Protein AF-A0A926TLB7-F1 (afdb_monomer_lite)

Radius of gyration: 27.95 Å; chains: 1; bounding box: 70×42×85 Å

pLDDT: mean 83.35, std 13.72, range [41.03, 96.75]

Sequence (110 aa):
MALKPKRITPSPQPSTPLLSPLPPLPVASLANAVEVSGVVVVGSVAHVIVKAPNEASSRHRPVGQRLANGPVLVKRLELKTGLEPIIILEENGLEVAKAIGAARQTTNLT

Secondary structure (DSSP, 8-state):
-PPPP---PPPPPPPPP-PPPPPPPP--HHHHH-EEEEEEEETTEEEEEEE-TT-SS-EEEETT-EETTTTEEEEEEE--TTS--EEEEEETTEEEEEETT---------

Foldseek 3Di:
DDDDDDDDDDDDDDDDDDDDDDDDDDDDQQVLQKAWADWDQDPNFIWTFIDTPPHPHTDTGTQQDDDPVRQKHQPDWDDDPPDFIWTWIDGPRDTDIDTHRDHRDDPDDD

Structure (mmCIF, N/CA/C/O backbone):
data_AF-A0A926TLB7-F1
#
_entry.id   AF-A0A926TLB7-F1
#
loop_
_atom_site.group_PDB
_atom_site.id
_atom_site.type_symbol
_atom_site.label_atom_id
_atom_site.label_alt_id
_atom_site.label_comp_id
_atom_site.label_asym_id
_atom_site.label_entity_id
_atom_site.label_seq_id
_atom_site.pdbx_PDB_ins_code
_atom_site.Cartn_x
_atom_site.Cartn_y
_atom_site.Cartn_z
_atom_site.occupancy
_atom_site.B_iso_or_equiv
_atom_site.auth_seq_id
_atom_site.auth_comp_id
_atom_site.auth_asym_id
_atom_site.auth_atom_id
_atom_site.pdbx_PDB_model_num
ATOM 1 N N . MET A 1 1 ? 50.897 -23.672 70.449 1.00 47.50 1 MET A N 1
ATOM 2 C CA . MET A 1 1 ? 49.855 -24.178 69.526 1.00 47.50 1 MET A CA 1
ATOM 3 C C . MET A 1 1 ? 49.470 -23.046 68.579 1.00 47.50 1 MET A C 1
ATOM 5 O O . MET A 1 1 ? 48.974 -22.039 69.058 1.00 47.50 1 MET A O 1
ATOM 9 N N . ALA A 1 2 ? 49.771 -23.146 67.280 1.00 56.59 2 ALA A N 1
ATOM 10 C CA . ALA A 1 2 ? 49.465 -22.096 66.300 1.00 56.59 2 ALA A CA 1
ATOM 11 C C . ALA A 1 2 ? 48.108 -22.369 65.623 1.00 56.59 2 ALA A C 1
ATOM 13 O O . ALA A 1 2 ? 47.918 -23.428 65.022 1.00 56.59 2 ALA A O 1
ATOM 14 N N . LEU A 1 3 ? 47.166 -21.428 65.737 1.00 60.06 3 LEU A N 1
ATOM 15 C CA . LEU A 1 3 ? 45.859 -21.483 65.077 1.00 60.06 3 LEU A CA 1
ATOM 16 C C . LEU A 1 3 ? 46.027 -21.121 63.596 1.00 60.06 3 LEU A C 1
ATOM 18 O O . LEU A 1 3 ? 46.473 -20.029 63.255 1.00 60.06 3 LEU A O 1
ATOM 22 N N . LYS A 1 4 ? 45.694 -22.058 62.707 1.00 61.88 4 LYS A N 1
ATOM 23 C CA . LYS A 1 4 ? 45.749 -21.856 61.253 1.00 61.88 4 LYS A CA 1
ATOM 24 C C . LYS A 1 4 ? 44.556 -20.986 60.820 1.00 61.88 4 LYS A C 1
ATOM 26 O O . LYS A 1 4 ? 43.431 -21.311 61.204 1.00 61.88 4 LYS A O 1
ATOM 31 N N . PRO A 1 5 ? 44.748 -19.924 60.018 1.00 65.31 5 PRO A N 1
ATOM 32 C CA . PRO A 1 5 ? 43.649 -19.063 59.594 1.00 65.31 5 PRO A CA 1
ATOM 33 C C . PRO A 1 5 ? 42.725 -19.793 58.610 1.00 65.31 5 PRO A C 1
ATOM 35 O O . PRO A 1 5 ? 43.167 -20.399 57.630 1.00 65.31 5 PRO A O 1
ATOM 38 N N . LYS A 1 6 ? 41.419 -19.739 58.881 1.00 60.41 6 LYS A N 1
ATOM 39 C CA . LYS A 1 6 ? 40.366 -20.331 58.051 1.00 60.41 6 LYS A CA 1
ATOM 40 C C . LYS A 1 6 ? 40.117 -19.416 56.847 1.00 60.41 6 LYS A C 1
ATOM 42 O O . LYS A 1 6 ? 39.672 -18.285 57.014 1.00 60.41 6 LYS A O 1
ATOM 47 N N . ARG A 1 7 ? 40.435 -19.889 55.636 1.00 64.62 7 ARG A N 1
ATOM 48 C CA . ARG A 1 7 ? 40.135 -19.182 54.378 1.00 64.62 7 ARG A CA 1
ATOM 49 C C . ARG A 1 7 ? 38.617 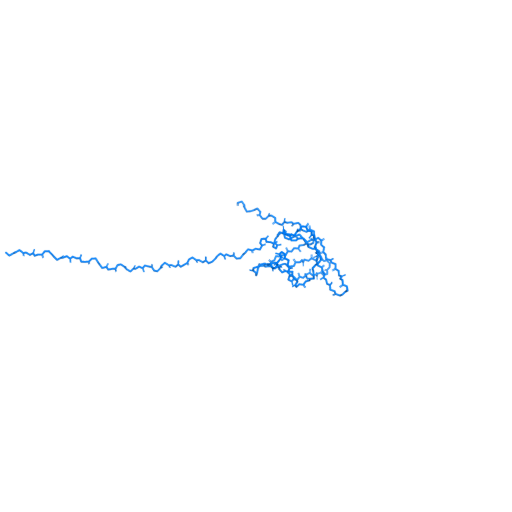-19.087 54.203 1.00 64.62 7 ARG A C 1
ATOM 51 O O . ARG A 1 7 ? 37.947 -20.112 54.132 1.00 64.62 7 ARG A O 1
ATOM 58 N N . ILE A 1 8 ? 38.096 -17.865 54.136 1.00 61.94 8 ILE A N 1
ATOM 59 C CA . ILE A 1 8 ? 36.725 -17.576 53.712 1.00 61.94 8 ILE A CA 1
ATOM 60 C C . ILE A 1 8 ? 36.669 -17.644 52.183 1.00 61.94 8 ILE A C 1
ATOM 62 O O . ILE A 1 8 ? 37.259 -16.824 51.489 1.00 61.94 8 ILE A O 1
ATOM 66 N N . THR A 1 9 ? 36.010 -18.664 51.645 1.00 67.81 9 THR A N 1
ATOM 67 C CA . THR A 1 9 ? 35.660 -18.718 50.222 1.00 67.81 9 THR A CA 1
ATOM 68 C C . THR A 1 9 ? 34.524 -17.728 49.956 1.00 67.81 9 THR A C 1
ATOM 70 O O . THR A 1 9 ? 33.504 -17.818 50.645 1.00 67.81 9 THR A O 1
ATOM 73 N N . PRO A 1 10 ? 34.659 -16.790 48.999 1.00 69.19 10 PRO A N 1
ATOM 74 C CA . PRO A 1 10 ? 33.555 -15.914 48.631 1.00 69.19 10 PRO A CA 1
ATOM 75 C C . PRO A 1 10 ? 32.403 -16.753 48.062 1.00 69.19 10 PRO A C 1
ATOM 77 O O . PRO A 1 10 ? 32.609 -17.608 47.201 1.00 69.19 10 PRO A O 1
ATOM 80 N N . SER A 1 11 ? 31.197 -16.534 48.589 1.00 69.19 11 SER A N 1
ATOM 81 C CA . SER A 1 11 ? 29.968 -17.165 48.099 1.00 69.19 11 SER A CA 1
ATOM 82 C C . SER A 1 11 ? 29.686 -16.705 46.663 1.00 69.19 11 SER A C 1
ATOM 84 O O . SER A 1 11 ? 29.852 -15.514 46.388 1.00 69.19 11 SER A O 1
ATOM 86 N N . PRO A 1 12 ? 29.242 -17.588 45.748 1.00 68.69 12 PRO A N 1
ATOM 87 C CA . PRO A 1 12 ? 28.861 -17.181 44.401 1.00 68.69 12 PRO A CA 1
ATOM 88 C C . PRO A 1 12 ? 27.693 -16.193 44.481 1.00 68.69 12 PRO A C 1
ATOM 90 O O . PRO A 1 12 ? 26.639 -16.493 45.042 1.00 68.69 12 PRO A O 1
ATOM 93 N N . GLN A 1 13 ? 27.914 -14.987 43.967 1.00 71.31 13 GLN A N 1
ATOM 94 C CA . GLN A 1 13 ? 26.903 -13.941 43.897 1.00 71.31 13 GLN A CA 1
ATOM 95 C C . GLN A 1 13 ? 25.868 -14.336 42.828 1.00 71.31 13 GLN A C 1
ATOM 97 O O . GLN A 1 13 ? 26.277 -14.742 41.737 1.00 71.31 13 GLN A O 1
ATOM 102 N N . PRO A 1 14 ? 24.553 -14.249 43.099 1.00 69.69 14 PRO A N 1
ATOM 103 C CA . PRO A 1 14 ? 23.542 -14.556 42.096 1.00 69.69 14 PRO A CA 1
ATOM 104 C C . PRO A 1 14 ? 23.677 -13.581 40.923 1.00 69.69 14 PRO A C 1
ATOM 106 O O . PRO A 1 14 ? 23.582 -12.365 41.092 1.00 69.69 14 PRO A O 1
ATOM 109 N N . SER A 1 15 ? 23.928 -14.118 39.733 1.00 72.75 15 SER A N 1
ATOM 110 C CA . SER A 1 15 ? 23.912 -13.365 38.486 1.00 72.75 15 SER A CA 1
ATOM 111 C C . SER A 1 15 ? 22.471 -12.965 38.181 1.00 72.75 15 SER A C 1
ATOM 113 O O . SER A 1 15 ? 21.605 -13.815 37.975 1.00 72.75 15 SER A O 1
ATOM 115 N N . THR A 1 16 ? 22.193 -11.663 38.165 1.00 76.06 16 THR A N 1
ATOM 116 C CA . THR A 1 16 ? 20.924 -11.147 37.654 1.00 76.06 16 THR A CA 1
ATOM 117 C C . THR A 1 16 ? 20.797 -11.538 36.179 1.00 76.06 16 THR A C 1
ATOM 119 O O . THR A 1 16 ? 21.725 -11.286 35.404 1.00 76.06 16 THR A O 1
ATOM 122 N N . PRO A 1 17 ? 19.689 -12.176 35.761 1.00 76.50 17 PRO A N 1
ATOM 123 C CA . PRO A 1 17 ? 19.492 -12.499 34.358 1.00 76.50 17 PRO A CA 1
ATOM 124 C C . PRO A 1 17 ? 19.424 -11.199 33.554 1.00 76.50 17 PRO A C 1
ATOM 126 O O . PRO A 1 17 ? 18.616 -10.314 33.840 1.00 76.50 17 PRO A O 1
ATOM 129 N N . LEU A 1 18 ? 20.297 -11.079 32.554 1.00 77.56 18 LEU A N 1
ATOM 130 C CA . LEU A 1 18 ? 20.243 -9.987 31.592 1.00 77.56 18 LEU A CA 1
ATOM 131 C C . LEU A 1 18 ? 18.993 -10.180 30.731 1.00 77.56 18 LEU A C 1
ATOM 133 O O . LEU A 1 18 ? 18.905 -11.135 29.959 1.00 77.56 18 LEU A O 1
ATOM 137 N N . LEU A 1 19 ? 18.015 -9.288 30.886 1.00 82.06 19 LEU A N 1
ATOM 138 C CA . LEU A 1 19 ? 16.854 -9.241 30.004 1.00 82.06 19 LEU A CA 1
ATOM 139 C C . LEU A 1 19 ? 17.311 -8.842 28.599 1.00 82.06 19 LEU A C 1
ATOM 141 O O . LEU A 1 19 ? 18.069 -7.886 28.428 1.00 82.06 19 LEU A O 1
ATOM 145 N N . SER A 1 20 ? 16.849 -9.577 27.590 1.00 83.75 20 SER A N 1
ATOM 146 C CA . SER A 1 20 ? 17.088 -9.221 26.193 1.00 83.75 20 SER A CA 1
ATOM 147 C C . SER A 1 20 ? 16.360 -7.913 25.847 1.00 83.75 20 SER A C 1
ATOM 149 O O . SER A 1 20 ? 15.237 -7.706 26.314 1.00 83.75 20 SER A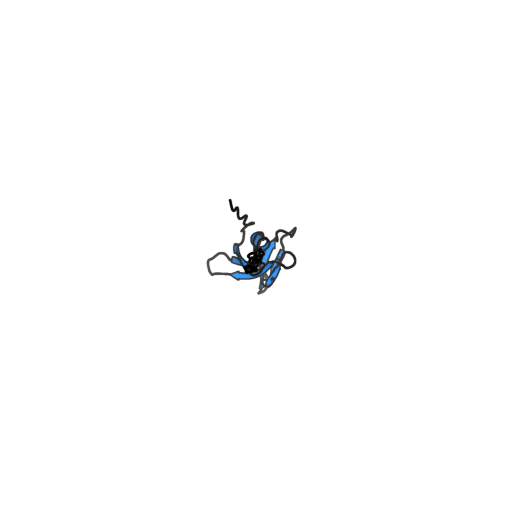 O 1
ATOM 151 N N . PRO A 1 21 ? 16.964 -7.024 25.037 1.00 85.00 21 PRO A N 1
ATOM 152 C CA . PRO A 1 21 ? 16.302 -5.798 24.605 1.00 85.00 21 PRO A CA 1
ATOM 153 C C . PRO A 1 21 ? 15.084 -6.111 23.725 1.00 85.00 21 PRO A C 1
ATOM 155 O O . PRO A 1 21 ? 15.073 -7.105 22.994 1.00 85.00 21 PRO A O 1
ATOM 158 N N . LEU A 1 22 ? 14.061 -5.252 23.788 1.00 86.69 22 LEU A N 1
ATOM 159 C CA . LEU A 1 22 ? 12.876 -5.382 22.939 1.00 86.69 22 LEU A CA 1
ATOM 160 C C . LEU A 1 22 ? 13.228 -5.168 21.454 1.00 86.69 22 LEU A C 1
ATOM 162 O O . LEU A 1 22 ? 14.126 -4.380 21.142 1.00 86.69 22 LEU A O 1
ATOM 166 N N . PRO A 1 23 ? 12.504 -5.826 20.530 1.00 86.25 23 PRO A N 1
ATOM 167 C CA . PRO A 1 23 ? 12.639 -5.567 19.103 1.00 86.25 23 PRO A CA 1
ATOM 168 C C . PRO A 1 23 ? 12.199 -4.135 18.738 1.00 86.25 23 PRO A C 1
ATOM 170 O O . PRO A 1 23 ? 11.352 -3.552 19.423 1.00 86.25 23 PRO A O 1
ATOM 173 N N . PRO A 1 24 ? 12.745 -3.563 17.649 1.00 87.06 24 PRO A N 1
ATOM 174 C CA . PRO A 1 24 ? 12.357 -2.241 17.164 1.00 87.06 24 PRO A CA 1
ATOM 175 C C . PRO A 1 24 ? 10.920 -2.223 16.622 1.00 87.06 24 PRO A C 1
ATOM 177 O O . PRO A 1 24 ? 10.409 -3.231 16.131 1.00 87.06 24 PRO A O 1
ATOM 180 N N . LEU A 1 25 ? 10.281 -1.050 16.679 1.00 89.06 25 LEU A N 1
ATOM 181 C CA . LEU A 1 25 ? 8.945 -0.832 16.119 1.00 89.06 25 LEU A CA 1
ATOM 182 C C . LEU A 1 25 ? 8.959 -0.883 14.579 1.00 89.06 25 LEU A C 1
ATOM 184 O O . LEU A 1 25 ? 9.950 -0.483 13.961 1.00 89.06 25 LEU A O 1
ATOM 188 N N . PRO A 1 26 ? 7.859 -1.333 13.946 1.00 88.62 26 PRO A N 1
ATOM 189 C CA . PRO A 1 26 ? 7.733 -1.315 12.495 1.00 88.62 26 PRO A CA 1
ATOM 190 C C . PRO A 1 26 ? 7.701 0.121 11.958 1.00 88.62 26 PRO A C 1
ATOM 192 O O . PRO A 1 26 ? 7.161 1.034 12.585 1.00 88.62 26 PRO A O 1
ATOM 195 N N . VAL A 1 27 ? 8.254 0.304 10.760 1.00 92.25 27 VAL A N 1
ATOM 196 C CA . VAL A 1 27 ? 8.268 1.576 10.025 1.00 92.25 27 VAL A CA 1
ATOM 197 C C . VAL A 1 27 ? 7.631 1.392 8.649 1.00 92.25 27 VAL A C 1
ATOM 199 O O . VAL A 1 27 ? 7.677 0.295 8.089 1.00 92.25 27 VAL A O 1
ATOM 202 N N . ALA A 1 28 ? 7.045 2.467 8.116 1.00 93.94 28 ALA A N 1
ATOM 203 C CA . ALA A 1 28 ? 6.359 2.493 6.820 1.00 93.94 28 ALA A CA 1
ATOM 204 C C . ALA A 1 28 ? 7.007 3.495 5.849 1.00 93.94 28 ALA A C 1
ATOM 206 O O . ALA A 1 28 ? 6.354 4.387 5.299 1.00 93.94 28 ALA A O 1
ATOM 207 N N . SER A 1 29 ? 8.329 3.431 5.711 1.00 93.56 29 SER A N 1
ATOM 208 C CA . SER A 1 29 ? 9.106 4.452 5.000 1.00 93.56 29 SER A CA 1
ATOM 209 C C . SER A 1 29 ? 8.819 4.469 3.498 1.00 93.56 29 SER A C 1
ATOM 211 O O . SER A 1 29 ? 8.793 5.545 2.897 1.00 93.56 29 SER A O 1
ATOM 213 N N . LEU A 1 30 ? 8.583 3.307 2.876 1.00 93.44 30 LEU A N 1
ATOM 214 C CA . LEU A 1 30 ? 8.248 3.243 1.452 1.00 93.44 30 LEU A CA 1
ATOM 215 C C . LEU A 1 30 ? 6.816 3.721 1.222 1.00 93.44 30 LEU A C 1
ATOM 217 O O . LEU A 1 30 ? 6.613 4.551 0.342 1.00 93.44 30 LEU A O 1
ATOM 221 N N . ALA A 1 31 ? 5.852 3.271 2.027 1.00 94.25 31 ALA A N 1
ATOM 222 C CA . ALA A 1 31 ? 4.451 3.681 1.947 1.00 94.25 31 ALA A CA 1
ATOM 223 C C . ALA A 1 31 ? 4.278 5.199 2.137 1.00 94.25 31 ALA A C 1
ATOM 225 O O . ALA A 1 31 ? 3.569 5.831 1.356 1.00 94.25 31 ALA A O 1
ATOM 226 N N . ASN A 1 32 ? 4.987 5.812 3.094 1.00 94.06 32 ASN A N 1
ATOM 227 C CA . ASN A 1 32 ? 5.006 7.273 3.277 1.00 94.06 32 ASN A CA 1
ATOM 228 C C . ASN A 1 32 ? 5.566 8.023 2.060 1.00 94.06 32 ASN A C 1
ATOM 230 O O . ASN A 1 32 ? 5.141 9.139 1.739 1.00 94.06 32 ASN A O 1
ATOM 234 N N . ALA A 1 33 ? 6.523 7.400 1.374 1.00 92.69 33 ALA A N 1
ATOM 235 C CA . ALA A 1 33 ? 7.173 7.964 0.208 1.00 92.69 33 ALA A CA 1
ATOM 236 C C . ALA A 1 33 ? 6.450 7.673 -1.119 1.00 92.69 33 ALA A C 1
ATOM 238 O O . ALA A 1 33 ? 6.870 8.206 -2.144 1.00 92.69 33 ALA A O 1
ATOM 239 N N . VAL A 1 34 ? 5.380 6.868 -1.125 1.00 93.19 34 VAL A N 1
ATOM 240 C CA . VAL A 1 34 ? 4.550 6.668 -2.320 1.00 93.19 34 VAL A CA 1
ATOM 241 C C . VAL A 1 34 ? 3.849 7.974 -2.676 1.00 93.19 34 VAL A C 1
ATOM 243 O O . VAL A 1 34 ? 3.246 8.635 -1.827 1.00 93.19 34 VAL A O 1
ATOM 246 N N . GLU A 1 35 ? 3.891 8.323 -3.955 1.00 92.94 35 GLU A N 1
ATOM 247 C CA . GLU A 1 35 ? 3.132 9.431 -4.523 1.00 92.94 35 GLU A CA 1
ATOM 248 C C . GLU A 1 35 ? 1.845 8.882 -5.135 1.00 92.94 35 GLU A C 1
ATOM 250 O O . GLU A 1 35 ? 1.876 7.940 -5.931 1.00 92.94 35 GLU A O 1
ATOM 255 N N . VAL A 1 36 ? 0.708 9.461 -4.749 1.00 92.81 36 VAL A N 1
ATOM 256 C CA . VAL A 1 36 ? -0.610 9.091 -5.276 1.00 92.81 36 VAL A CA 1
ATOM 257 C C . VAL A 1 36 ? -1.075 10.221 -6.177 1.00 92.81 36 VAL A C 1
ATOM 259 O O . VAL A 1 36 ? -1.416 11.295 -5.693 1.00 92.81 36 VAL A O 1
ATOM 262 N N . SER A 1 37 ? -1.080 9.997 -7.487 1.00 90.50 37 SER A N 1
ATOM 263 C CA . SER A 1 37 ? -1.457 11.030 -8.459 1.00 90.50 37 SER A CA 1
ATOM 264 C C . SER A 1 37 ? -2.950 11.035 -8.770 1.00 90.50 37 SER A C 1
ATOM 266 O O . SER A 1 37 ? -3.478 12.059 -9.183 1.00 90.50 37 SER A O 1
ATOM 268 N N . GLY A 1 38 ? -3.643 9.908 -8.593 1.00 88.69 38 GLY A N 1
ATOM 269 C CA . GLY A 1 38 ? -5.053 9.815 -8.953 1.00 88.69 38 GLY A CA 1
ATOM 270 C C . GLY A 1 38 ? -5.677 8.460 -8.667 1.00 88.69 38 GLY A C 1
ATOM 271 O O . GLY A 1 38 ? -4.991 7.493 -8.338 1.00 88.69 38 GLY A O 1
ATOM 272 N N . VAL A 1 39 ? -6.992 8.398 -8.844 1.00 88.44 39 VAL A N 1
ATOM 273 C CA . VAL A 1 39 ? -7.778 7.164 -8.870 1.00 88.44 39 VAL A CA 1
ATOM 274 C C . VAL A 1 39 ? -8.633 7.196 -10.126 1.00 88.44 39 VAL A C 1
ATOM 276 O O . VAL A 1 39 ? -9.253 8.209 -10.436 1.00 88.44 39 VAL A O 1
ATOM 279 N N . VAL A 1 40 ? -8.656 6.088 -10.852 1.00 87.38 40 VAL A N 1
ATOM 280 C CA . VAL A 1 40 ? -9.474 5.896 -12.049 1.00 87.38 40 VAL A CA 1
ATOM 281 C C . VAL A 1 40 ? -10.290 4.625 -11.893 1.00 87.38 40 VAL A C 1
ATOM 283 O O . VAL A 1 40 ? -9.826 3.648 -11.310 1.00 87.38 40 VAL A O 1
ATOM 286 N N . VAL A 1 41 ? -11.510 4.614 -12.414 1.00 84.06 41 VAL A N 1
ATOM 287 C CA . VAL A 1 41 ? -12.347 3.412 -12.429 1.00 84.06 41 VAL A CA 1
ATOM 288 C C . VAL A 1 41 ? -12.240 2.782 -13.812 1.00 84.06 41 VAL A C 1
ATOM 290 O O . VAL A 1 41 ? -12.500 3.438 -14.817 1.00 84.06 41 VAL A O 1
ATOM 293 N N . VAL A 1 42 ? -11.826 1.517 -13.861 1.00 84.06 42 VAL A N 1
ATOM 294 C CA . VAL A 1 42 ? -11.728 0.733 -15.097 1.00 84.06 42 VAL A CA 1
ATOM 295 C C . VAL A 1 42 ? -12.763 -0.383 -15.006 1.00 84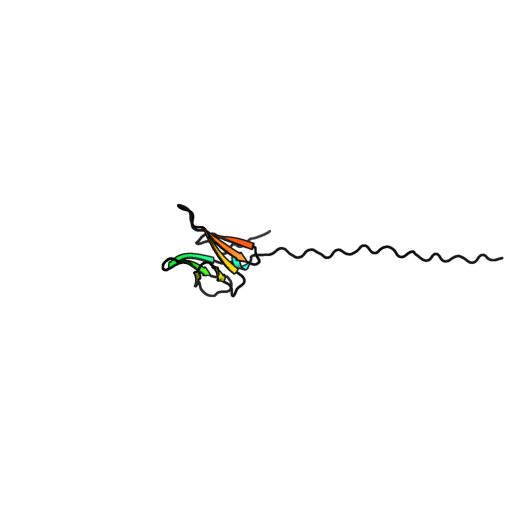.06 42 VAL A C 1
ATOM 297 O O . VAL A 1 42 ? -12.641 -1.286 -14.176 1.00 84.06 42 VAL A O 1
ATOM 300 N N . GLY A 1 43 ? -13.822 -0.286 -15.814 1.00 86.81 43 GLY A N 1
ATOM 301 C CA . GLY A 1 43 ? -15.008 -1.132 -15.666 1.00 86.81 43 GLY A CA 1
ATOM 302 C C . GLY A 1 43 ? -15.709 -0.853 -14.335 1.00 86.81 43 GLY A C 1
ATOM 303 O O . GLY A 1 43 ? -16.175 0.257 -14.103 1.00 86.81 43 GLY A O 1
ATOM 304 N N . SER A 1 44 ? -15.749 -1.849 -13.450 1.00 84.69 44 SER A N 1
ATOM 305 C CA . SER A 1 44 ? -16.300 -1.742 -12.091 1.00 84.69 44 SER A CA 1
ATOM 306 C C . SER A 1 44 ? -15.226 -1.736 -10.993 1.00 84.69 44 SER A C 1
ATOM 308 O O . SER A 1 44 ? -15.554 -1.872 -9.816 1.00 84.69 44 SER A O 1
ATOM 310 N N . VAL A 1 45 ? -13.942 -1.610 -11.356 1.00 84.94 45 VAL A N 1
ATOM 311 C CA . VAL A 1 45 ? -12.814 -1.723 -10.418 1.00 84.94 45 VAL A CA 1
ATOM 312 C C . VAL A 1 45 ? -12.050 -0.405 -10.320 1.00 84.94 45 VAL A C 1
ATOM 314 O O . VAL A 1 45 ? -11.549 0.127 -11.316 1.00 84.94 45 VAL A O 1
ATOM 317 N N . ALA A 1 46 ? -11.912 0.105 -9.097 1.00 85.19 46 ALA A N 1
ATOM 318 C CA . ALA A 1 46 ? -11.084 1.269 -8.809 1.00 85.19 46 ALA A CA 1
ATOM 319 C C . ALA A 1 46 ? -9.588 0.915 -8.868 1.00 85.19 46 ALA A C 1
ATOM 321 O O . ALA A 1 46 ? -9.119 -0.043 -8.249 1.00 85.19 46 ALA A O 1
ATOM 322 N N . HIS A 1 47 ? -8.841 1.728 -9.603 1.00 90.88 47 HIS A N 1
ATOM 323 C CA . HIS A 1 47 ? -7.401 1.649 -9.775 1.00 90.88 47 HIS A CA 1
ATOM 324 C C . HIS A 1 47 ? -6.758 2.939 -9.294 1.00 90.88 47 HIS A C 1
ATOM 326 O O . HIS A 1 47 ? -7.251 4.031 -9.555 1.00 90.88 47 HIS A O 1
ATOM 332 N N . VAL A 1 48 ? -5.617 2.816 -8.637 1.00 91.69 48 VAL A N 1
ATOM 333 C CA . VAL A 1 48 ? -4.828 3.944 -8.157 1.00 91.69 48 VAL A CA 1
ATOM 334 C C . VAL A 1 48 ? -3.675 4.188 -9.122 1.00 91.69 48 VAL A C 1
ATOM 336 O O . VAL A 1 48 ? -3.022 3.243 -9.567 1.00 91.69 48 VAL A O 1
ATOM 339 N N . ILE A 1 49 ? -3.423 5.452 -9.440 1.00 91.62 49 ILE A N 1
ATOM 340 C CA . ILE A 1 49 ? -2.239 5.899 -10.169 1.00 91.62 49 ILE A CA 1
ATOM 341 C C . ILE A 1 49 ? -1.199 6.281 -9.124 1.00 91.62 49 ILE A C 1
ATOM 343 O O . ILE A 1 49 ? -1.356 7.280 -8.418 1.00 91.62 49 ILE A O 1
ATOM 347 N N . VAL A 1 50 ? -0.155 5.467 -9.014 1.00 92.44 50 VAL A N 1
ATOM 348 C CA . VAL A 1 50 ? 0.869 5.610 -7.977 1.00 92.44 50 VAL A CA 1
ATOM 349 C C . VAL A 1 50 ? 2.267 5.569 -8.560 1.00 92.44 50 VAL A C 1
ATOM 351 O O . VAL A 1 50 ? 2.513 4.880 -9.550 1.00 92.44 50 VAL A O 1
ATOM 354 N N . LYS A 1 51 ? 3.193 6.262 -7.906 1.00 93.25 51 LYS A N 1
ATOM 355 C CA . LYS A 1 51 ? 4.630 6.122 -8.126 1.00 93.25 51 LYS A CA 1
ATOM 356 C C . LYS A 1 51 ? 5.283 5.722 -6.810 1.00 93.25 51 LYS A C 1
ATOM 358 O O . LYS A 1 51 ? 5.256 6.477 -5.838 1.00 93.25 51 LYS A O 1
ATOM 363 N N . ALA A 1 52 ? 5.844 4.517 -6.769 1.00 90.88 52 ALA A N 1
ATOM 364 C CA . ALA A 1 52 ? 6.645 4.089 -5.632 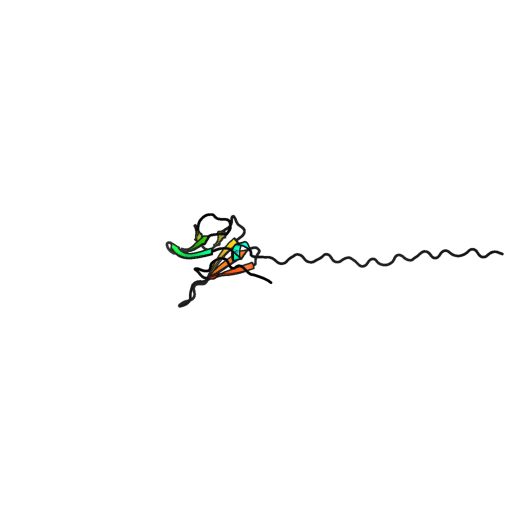1.00 90.88 52 ALA A CA 1
ATOM 365 C C . ALA A 1 52 ? 8.016 4.793 -5.650 1.00 90.88 52 ALA A C 1
ATOM 367 O O . ALA A 1 52 ? 8.536 5.092 -6.726 1.00 90.88 52 ALA A O 1
ATOM 368 N N . PRO A 1 53 ? 8.649 5.025 -4.486 1.00 87.69 53 PRO A N 1
ATOM 369 C CA . PRO A 1 53 ? 9.935 5.728 -4.412 1.00 87.69 53 PRO A CA 1
ATOM 370 C C . PRO A 1 53 ? 11.083 5.007 -5.138 1.00 87.69 53 PRO A C 1
ATOM 372 O O . PRO A 1 53 ? 12.088 5.631 -5.463 1.00 87.69 53 PRO A O 1
ATOM 375 N N . ASN A 1 54 ? 10.945 3.704 -5.385 1.00 88.19 54 ASN A N 1
ATOM 376 C CA . ASN A 1 54 ? 11.899 2.869 -6.112 1.00 88.19 54 ASN A CA 1
ATOM 377 C C . ASN A 1 54 ? 11.475 2.567 -7.563 1.00 88.19 54 ASN A C 1
ATOM 379 O O . ASN A 1 54 ? 12.133 1.774 -8.232 1.00 88.19 54 ASN A O 1
ATOM 383 N N . GLU A 1 55 ? 10.391 3.169 -8.058 1.00 85.75 55 GLU A N 1
ATOM 384 C CA . GLU A 1 55 ? 9.929 3.014 -9.438 1.00 85.75 55 GLU A CA 1
ATOM 385 C C . GLU A 1 55 ? 10.213 4.288 -10.251 1.00 85.75 55 GLU A C 1
ATOM 387 O O . GLU A 1 55 ? 9.967 5.412 -9.812 1.00 85.75 55 GLU A O 1
ATOM 392 N N . ALA A 1 56 ? 10.715 4.115 -11.477 1.00 83.69 56 ALA A N 1
ATOM 393 C CA . ALA A 1 56 ? 11.057 5.237 -12.3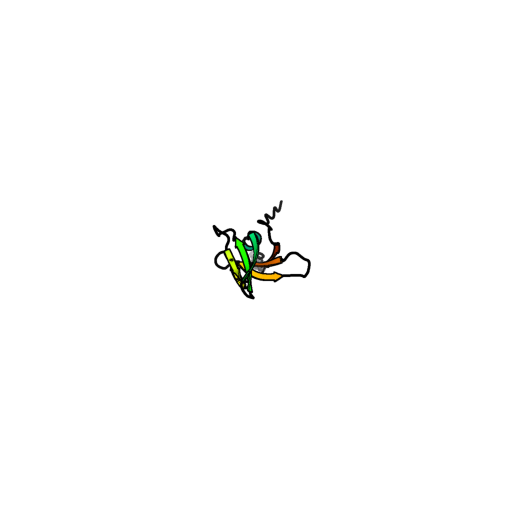56 1.00 83.69 56 ALA A CA 1
ATOM 394 C C . ALA A 1 56 ? 9.826 5.971 -12.922 1.00 83.69 56 ALA A C 1
ATOM 396 O O . ALA A 1 56 ? 9.929 7.116 -13.361 1.00 83.69 56 ALA A O 1
ATOM 397 N N . SER A 1 57 ? 8.656 5.329 -12.938 1.00 86.62 57 SER A N 1
ATOM 398 C CA . SER A 1 57 ? 7.448 5.860 -13.579 1.00 86.62 57 SER A CA 1
ATOM 399 C C . SER A 1 57 ? 6.191 5.464 -12.815 1.00 86.62 57 SER A C 1
ATOM 401 O O . SER A 1 57 ? 6.155 4.405 -12.189 1.00 86.62 57 SER A O 1
ATOM 403 N N . SER A 1 58 ? 5.155 6.299 -12.909 1.00 89.44 58 SER A N 1
ATOM 404 C CA . SER A 1 58 ? 3.841 6.033 -12.322 1.00 89.44 58 SER A CA 1
ATOM 405 C C . SER A 1 58 ? 3.139 4.861 -13.011 1.00 89.44 58 SER A C 1
ATOM 407 O O . SER A 1 58 ? 3.292 4.646 -14.215 1.00 89.44 58 SER A O 1
ATOM 409 N N . ARG A 1 59 ? 2.349 4.099 -12.252 1.00 89.62 59 ARG A N 1
ATOM 410 C CA . ARG A 1 59 ? 1.643 2.901 -12.722 1.00 89.62 59 ARG A CA 1
ATOM 411 C C . ARG A 1 59 ? 0.226 2.826 -12.164 1.00 89.62 59 ARG A C 1
ATOM 413 O O . ARG A 1 59 ? -0.048 3.300 -11.064 1.00 89.62 59 ARG A O 1
ATOM 420 N N . HIS A 1 60 ? -0.653 2.167 -12.916 1.00 90.31 60 HIS A N 1
ATOM 421 C CA . HIS A 1 60 ? -2.014 1.848 -12.490 1.00 90.31 60 HIS A CA 1
ATOM 422 C C . HIS A 1 60 ? -2.009 0.546 -11.697 1.00 90.31 60 HIS A C 1
ATOM 424 O O . HIS A 1 60 ? -1.514 -0.481 -12.173 1.00 90.31 60 HIS A O 1
ATOM 430 N N . ARG A 1 61 ? -2.553 0.577 -10.484 1.00 91.75 61 ARG A N 1
ATOM 431 C CA . ARG A 1 61 ? -2.625 -0.589 -9.604 1.00 91.75 61 ARG A CA 1
ATOM 432 C C . ARG A 1 61 ? -4.026 -0.716 -9.018 1.00 91.75 61 ARG A C 1
ATOM 434 O O . ARG A 1 61 ? -4.514 0.254 -8.443 1.00 91.75 61 ARG A O 1
ATOM 441 N N . PRO A 1 62 ? -4.690 -1.872 -9.162 1.00 91.50 62 PRO A N 1
ATOM 442 C CA . PRO A 1 62 ? -5.940 -2.106 -8.460 1.00 91.50 62 PRO A CA 1
ATOM 443 C C . PRO A 1 62 ? -5.692 -2.190 -6.951 1.00 91.50 62 PRO A C 1
ATOM 445 O O . PRO A 1 62 ? -4.586 -2.502 -6.495 1.00 91.50 62 PRO A O 1
ATOM 448 N N . VAL A 1 63 ? -6.738 -1.921 -6.175 1.00 91.38 63 VAL A N 1
ATOM 449 C CA . VAL A 1 63 ? -6.728 -2.171 -4.729 1.00 91.38 63 VAL A CA 1
ATOM 450 C C . VAL A 1 63 ? -6.464 -3.663 -4.478 1.00 91.38 63 VAL A C 1
ATOM 452 O O . VAL A 1 63 ? -6.942 -4.520 -5.215 1.00 91.38 63 VAL A O 1
ATOM 455 N N . GLY A 1 64 ? -5.659 -3.967 -3.463 1.00 92.38 64 GLY A N 1
ATOM 456 C CA . GLY A 1 64 ? -5.176 -5.307 -3.130 1.00 92.38 64 GLY A CA 1
ATOM 457 C C . GLY A 1 64 ? -3.814 -5.659 -3.737 1.00 92.38 64 GLY A C 1
ATOM 458 O O . GLY A 1 64 ? -3.213 -6.655 -3.338 1.00 92.38 64 GLY A O 1
ATOM 459 N N . GLN A 1 65 ? -3.279 -4.851 -4.660 1.00 93.81 65 GLN A N 1
ATOM 460 C CA . GLN A 1 65 ? -1.962 -5.101 -5.255 1.00 93.81 65 GLN A CA 1
ATOM 461 C C . GLN A 1 65 ? -0.805 -4.521 -4.445 1.00 93.81 65 GLN A C 1
ATOM 463 O O . GLN A 1 65 ? -0.946 -3.543 -3.710 1.00 93.81 65 GLN A O 1
ATOM 468 N N . ARG A 1 66 ? 0.379 -5.110 -4.645 1.00 94.19 66 ARG A N 1
ATOM 469 C CA . ARG A 1 66 ? 1.630 -4.664 -4.028 1.00 94.19 66 ARG A CA 1
ATOM 470 C C . ARG A 1 66 ? 2.432 -3.723 -4.934 1.00 94.19 66 ARG A C 1
ATOM 472 O O . ARG A 1 66 ? 2.448 -3.879 -6.157 1.00 94.19 66 ARG A O 1
ATOM 479 N N . LEU A 1 67 ? 3.108 -2.763 -4.310 1.00 92.50 67 LEU A N 1
ATOM 480 C CA . LEU A 1 67 ? 4.022 -1.783 -4.900 1.00 92.50 67 LEU A CA 1
ATOM 481 C C . LEU A 1 67 ? 5.456 -2.062 -4.440 1.00 92.50 67 LEU A C 1
ATOM 483 O O . LEU A 1 67 ? 5.688 -2.906 -3.572 1.00 92.50 67 LEU A O 1
ATOM 487 N N . ALA A 1 68 ? 6.416 -1.329 -5.004 1.00 89.56 68 ALA A N 1
ATOM 488 C CA . ALA A 1 68 ? 7.814 -1.343 -4.576 1.00 89.56 68 ALA A CA 1
ATOM 489 C C . ALA A 1 68 ? 8.477 -2.737 -4.579 1.00 89.56 68 ALA A C 1
ATOM 491 O O . ALA A 1 68 ? 9.392 -2.978 -3.796 1.00 89.56 68 ALA A O 1
ATOM 492 N N . ASN A 1 69 ? 8.033 -3.638 -5.465 1.00 88.69 69 ASN A N 1
ATOM 493 C CA . ASN A 1 69 ? 8.419 -5.057 -5.532 1.00 88.69 69 ASN A CA 1
ATOM 494 C C . ASN A 1 69 ? 7.921 -5.936 -4.368 1.00 88.69 69 ASN A C 1
ATOM 496 O O . ASN A 1 69 ? 8.504 -6.981 -4.100 1.00 88.69 69 ASN A O 1
ATOM 500 N N . GLY A 1 70 ? 6.834 -5.552 -3.692 1.00 90.56 70 GLY A N 1
ATOM 501 C CA . GLY A 1 70 ? 6.190 -6.387 -2.672 1.00 90.56 70 GLY A CA 1
ATOM 502 C C . GLY A 1 70 ? 5.919 -5.758 -1.298 1.00 90.56 70 GLY A C 1
ATOM 503 O O . GLY A 1 70 ? 4.882 -6.090 -0.726 1.00 90.56 70 GLY A O 1
ATOM 504 N N . PRO A 1 71 ? 6.764 -4.883 -0.725 1.00 93.69 71 PRO A N 1
ATOM 505 C CA . PRO A 1 71 ? 6.651 -4.517 0.689 1.00 93.69 71 PRO A CA 1
ATOM 506 C C . PRO A 1 71 ? 5.448 -3.621 1.001 1.00 93.69 71 PRO A C 1
ATOM 508 O O . PRO A 1 71 ? 4.940 -3.665 2.117 1.00 93.69 71 PRO A O 1
ATOM 511 N N . VAL A 1 72 ? 4.964 -2.855 0.021 1.00 95.69 72 VAL A N 1
ATOM 512 C CA . VAL A 1 72 ? 3.827 -1.945 0.200 1.00 95.69 72 VAL A CA 1
ATOM 513 C C . VAL A 1 72 ? 2.579 -2.551 -0.427 1.00 95.69 72 VAL A C 1
ATOM 515 O O . VAL A 1 72 ? 2.602 -2.914 -1.599 1.00 95.69 72 VAL A O 1
ATOM 518 N N . LEU A 1 73 ? 1.483 -2.632 0.317 1.00 96.25 73 LEU A N 1
ATOM 519 C CA . LEU A 1 73 ? 0.174 -3.083 -0.151 1.00 96.25 73 LEU A CA 1
ATOM 520 C C . LEU A 1 73 ? -0.760 -1.884 -0.348 1.00 96.25 73 LEU A C 1
ATOM 522 O O . LEU A 1 73 ? -0.897 -1.051 0.543 1.00 96.25 73 LEU A O 1
ATOM 526 N N . VAL A 1 74 ? -1.459 -1.822 -1.482 1.00 95.38 74 VAL A N 1
ATOM 527 C CA . VAL A 1 74 ? -2.610 -0.925 -1.664 1.00 95.38 74 VAL A CA 1
ATOM 528 C C . VAL A 1 74 ? -3.801 -1.564 -0.961 1.00 95.38 74 VAL A C 1
ATOM 530 O O . VAL A 1 74 ? -4.511 -2.371 -1.551 1.00 95.38 74 VAL A O 1
ATOM 533 N N . LYS A 1 75 ? -3.993 -1.270 0.324 1.00 95.38 75 LYS A N 1
ATOM 534 C CA . LYS A 1 75 ? -4.919 -2.026 1.170 1.00 95.38 75 LYS A CA 1
ATOM 535 C C . LYS A 1 75 ? -6.376 -1.716 0.859 1.00 95.38 75 LYS A C 1
ATOM 537 O O . LYS A 1 75 ? -7.165 -2.633 0.652 1.00 95.38 75 LYS A O 1
ATOM 542 N N . ARG A 1 76 ? -6.738 -0.431 0.836 1.00 93.81 76 ARG A N 1
ATOM 543 C CA . ARG A 1 76 ? -8.116 0.010 0.576 1.00 93.81 76 ARG A CA 1
ATOM 544 C C . ARG A 1 76 ? -8.180 1.435 0.032 1.00 93.81 76 ARG A C 1
ATOM 546 O O . ARG A 1 76 ? -7.241 2.213 0.181 1.00 93.81 76 ARG A O 1
ATOM 553 N N . LEU A 1 77 ? -9.310 1.752 -0.590 1.00 91.44 77 LEU A N 1
ATOM 554 C CA . LEU A 1 77 ? -9.699 3.099 -0.994 1.00 91.44 77 LEU A CA 1
ATOM 555 C C . LEU A 1 77 ? -10.915 3.499 -0.159 1.00 91.44 77 LEU A C 1
ATOM 557 O O . LEU A 1 77 ? -11.946 2.830 -0.201 1.00 91.44 77 LEU A O 1
ATOM 561 N N . GLU A 1 78 ? -10.790 4.587 0.587 1.00 91.62 78 GLU A N 1
ATOM 562 C CA . GLU A 1 78 ? -11.890 5.199 1.316 1.00 91.62 78 GLU A CA 1
ATOM 563 C C . GLU A 1 78 ? -12.487 6.310 0.457 1.00 91.62 78 GLU A C 1
ATOM 565 O O . GLU A 1 78 ? -11.893 7.373 0.275 1.00 91.62 78 GLU A O 1
ATOM 570 N N . LEU A 1 79 ? -13.672 6.040 -0.088 1.00 86.12 79 LEU A N 1
ATOM 571 C CA . LEU A 1 79 ? -14.462 7.007 -0.835 1.00 86.12 79 LEU A CA 1
ATOM 572 C C . LEU A 1 79 ? -15.667 7.408 0.016 1.00 86.12 79 LEU A C 1
ATOM 574 O O . LEU A 1 79 ? -16.580 6.611 0.226 1.00 86.12 79 LEU A O 1
ATOM 578 N N . LYS A 1 80 ? -15.653 8.637 0.532 1.00 86.94 80 LYS A N 1
ATOM 579 C CA . LYS A 1 80 ? -16.768 9.207 1.296 1.00 86.94 80 LYS A CA 1
ATOM 580 C C . LYS A 1 80 ? -17.489 10.238 0.436 1.00 86.94 80 LYS A C 1
ATOM 582 O O . LYS A 1 80 ? -16.850 11.060 -0.215 1.00 86.94 80 LYS A O 1
ATOM 587 N N . THR A 1 81 ? -18.818 10.196 0.433 1.00 84.94 81 THR A N 1
ATOM 588 C CA . THR A 1 81 ? -19.649 11.115 -0.355 1.00 84.94 81 THR A CA 1
ATOM 589 C C . THR A 1 81 ? -19.349 12.566 0.017 1.00 84.94 81 THR A C 1
ATOM 591 O O . THR A 1 81 ? -19.463 12.938 1.182 1.00 84.94 81 THR A O 1
ATOM 594 N N . GLY A 1 82 ? -18.974 13.378 -0.974 1.00 82.31 82 GLY A N 1
ATOM 595 C CA . GLY A 1 82 ? -18.668 14.799 -0.784 1.00 82.31 82 GLY A CA 1
ATOM 596 C C . GLY A 1 82 ? -17.276 15.104 -0.217 1.00 82.31 82 GLY A C 1
ATOM 597 O O . GLY A 1 82 ? -17.007 16.261 0.085 1.00 82.31 82 GLY A O 1
ATOM 598 N N . LEU A 1 83 ? -16.399 14.104 -0.077 1.00 85.31 83 LEU A N 1
ATOM 599 C CA . LEU A 1 83 ? -15.020 14.274 0.390 1.00 85.31 83 LEU A CA 1
ATOM 600 C C . LEU A 1 83 ? -14.016 13.762 -0.644 1.00 85.31 83 LEU A C 1
ATOM 602 O O . LEU A 1 83 ? -14.343 12.931 -1.495 1.00 85.31 83 LEU A O 1
ATOM 606 N N . GLU A 1 84 ? -12.775 14.235 -0.537 1.00 84.88 84 GLU A N 1
ATOM 607 C CA . GLU A 1 84 ? -11.686 13.693 -1.340 1.00 84.88 84 GLU A CA 1
ATOM 608 C C . GLU A 1 84 ? -11.405 12.226 -0.966 1.00 84.88 84 GLU A C 1
ATOM 610 O O . GLU A 1 84 ? -11.401 11.869 0.217 1.00 84.88 84 GLU A O 1
ATOM 615 N N . PRO A 1 85 ? -11.168 11.355 -1.959 1.00 88.50 85 PRO A N 1
ATOM 616 C CA . PRO A 1 85 ? -10.799 9.966 -1.722 1.00 88.50 85 PRO A CA 1
ATOM 617 C C . PRO A 1 85 ? -9.448 9.846 -1.008 1.00 88.50 85 PRO A C 1
ATOM 619 O O . PRO A 1 85 ? -8.479 10.532 -1.343 1.00 88.50 85 PRO A O 1
ATOM 622 N N . ILE A 1 86 ? -9.365 8.894 -0.079 1.00 92.19 86 ILE A N 1
ATOM 623 C CA . ILE A 1 86 ? -8.136 8.575 0.652 1.00 92.19 86 ILE A CA 1
ATOM 624 C C . ILE A 1 86 ? -7.723 7.140 0.341 1.00 92.19 86 ILE A C 1
ATOM 626 O O . ILE A 1 86 ? -8.505 6.200 0.474 1.00 92.19 86 ILE A O 1
ATOM 630 N N . ILE A 1 87 ? -6.468 6.957 -0.055 1.00 93.88 87 ILE A N 1
ATOM 631 C CA . ILE A 1 87 ? -5.862 5.642 -0.238 1.00 93.88 87 ILE A CA 1
ATOM 632 C C . ILE A 1 87 ? -5.181 5.222 1.054 1.00 93.88 87 ILE A C 1
ATOM 634 O O . ILE A 1 87 ? -4.380 5.967 1.609 1.00 93.88 87 ILE A O 1
ATOM 638 N N . ILE A 1 88 ? -5.466 4.007 1.506 1.00 95.31 88 ILE A N 1
ATOM 639 C CA . ILE A 1 88 ? -4.782 3.392 2.636 1.00 95.31 88 ILE A CA 1
ATOM 640 C C . ILE A 1 88 ? -3.763 2.399 2.089 1.00 95.31 88 ILE A C 1
ATOM 642 O O . ILE A 1 88 ? -4.118 1.411 1.437 1.00 95.31 88 ILE A O 1
ATOM 646 N N . LEU A 1 89 ? -2.493 2.679 2.353 1.00 95.62 89 LEU A N 1
ATOM 647 C CA . LEU A 1 89 ? -1.367 1.799 2.076 1.00 95.62 89 LEU A CA 1
ATOM 648 C C . LEU A 1 89 ? -0.985 1.045 3.346 1.00 95.62 89 LEU A C 1
ATOM 650 O O . LEU A 1 89 ? -1.235 1.523 4.446 1.00 95.62 89 LEU A O 1
ATOM 654 N N . GLU A 1 90 ? -0.360 -0.114 3.205 1.00 96.75 90 GLU A N 1
ATOM 655 C CA . GLU A 1 90 ? 0.202 -0.855 4.333 1.00 96.75 90 GLU A CA 1
ATOM 656 C C . GLU A 1 90 ? 1.641 -1.265 4.036 1.00 96.75 90 GLU A C 1
ATOM 658 O O . GLU A 1 90 ? 1.938 -1.755 2.947 1.00 96.75 90 GLU A O 1
ATOM 663 N N . GLU A 1 91 ? 2.524 -1.093 5.013 1.00 96.25 91 GLU A N 1
ATOM 664 C CA . GLU A 1 91 ? 3.894 -1.603 4.996 1.00 96.25 91 GLU A CA 1
ATOM 665 C C . GLU A 1 91 ? 4.233 -2.131 6.389 1.00 96.25 91 GLU A C 1
ATOM 667 O O . GLU A 1 91 ? 4.010 -1.443 7.382 1.00 96.25 91 GLU A O 1
ATOM 672 N N . ASN A 1 92 ? 4.760 -3.356 6.476 1.00 93.94 92 ASN A N 1
ATOM 673 C CA . ASN A 1 92 ? 5.132 -3.987 7.752 1.00 93.94 92 ASN A CA 1
ATOM 674 C C . ASN A 1 92 ? 3.993 -3.995 8.799 1.00 93.94 92 ASN A C 1
ATOM 676 O O . ASN A 1 92 ? 4.246 -3.899 9.998 1.00 93.94 92 ASN A O 1
ATOM 680 N N . GLY A 1 93 ? 2.736 -4.082 8.348 1.00 93.69 93 GLY A N 1
ATOM 681 C CA . GLY A 1 93 ? 1.544 -4.043 9.203 1.00 93.69 93 GLY A CA 1
ATOM 682 C C . GLY A 1 93 ? 1.110 -2.644 9.659 1.00 93.69 93 GLY A C 1
ATOM 683 O O . GLY A 1 93 ? 0.111 -2.529 10.365 1.00 93.69 93 GLY A O 1
ATOM 684 N N . LEU A 1 94 ? 1.818 -1.585 9.256 1.00 95.31 94 LEU A N 1
ATOM 685 C CA . LEU A 1 94 ? 1.471 -0.199 9.563 1.00 95.31 94 LEU A CA 1
ATOM 686 C C . LEU A 1 94 ? 0.678 0.424 8.406 1.00 95.31 94 LEU A C 1
ATOM 688 O O . LEU A 1 94 ? 1.130 0.415 7.259 1.00 95.31 94 LEU A O 1
ATOM 692 N N . GLU A 1 95 ? -0.499 0.977 8.710 1.00 96.00 95 GLU A N 1
ATOM 693 C CA . GLU A 1 95 ? -1.355 1.654 7.731 1.00 96.00 95 GLU A CA 1
ATOM 694 C C . GLU A 1 95 ? -0.951 3.125 7.543 1.00 96.00 95 GLU A C 1
ATOM 696 O O . GLU A 1 95 ? -0.734 3.853 8.511 1.00 96.00 95 GLU A O 1
ATOM 701 N N . VAL A 1 96 ? -0.898 3.578 6.290 1.00 95.50 96 VAL A N 1
ATOM 702 C CA . VAL A 1 96 ? -0.575 4.955 5.902 1.00 95.50 96 VAL A CA 1
ATOM 703 C C . VAL A 1 96 ? -1.685 5.503 5.014 1.00 95.50 96 VAL A C 1
ATOM 705 O O . VAL A 1 96 ? -1.939 4.985 3.927 1.00 95.50 96 VAL A O 1
ATOM 708 N N . ALA A 1 97 ? -2.327 6.580 5.463 1.00 94.12 97 ALA A N 1
ATOM 709 C CA . ALA A 1 97 ? -3.335 7.294 4.690 1.00 94.12 97 ALA A CA 1
ATOM 710 C C . ALA A 1 97 ? -2.685 8.311 3.737 1.00 94.12 97 ALA A C 1
ATOM 712 O O . ALA A 1 97 ? -1.861 9.135 4.141 1.00 94.12 97 ALA A O 1
ATOM 713 N N . LYS A 1 98 ? -3.074 8.271 2.463 1.00 92.00 98 LYS A N 1
ATOM 714 C CA . LYS A 1 98 ? -2.590 9.150 1.395 1.00 92.00 98 LYS A CA 1
ATOM 715 C C . LYS A 1 98 ? -3.771 9.792 0.674 1.00 92.00 98 LYS A C 1
ATOM 717 O O . LYS A 1 98 ? -4.586 9.095 0.070 1.00 92.00 98 LYS A O 1
ATOM 722 N N . ALA A 1 99 ? -3.828 11.120 0.701 1.00 90.06 99 ALA A N 1
ATOM 723 C CA . ALA A 1 99 ? -4.710 11.879 -0.178 1.00 90.06 99 ALA A CA 1
ATOM 724 C C . ALA A 1 99 ? -4.186 11.848 -1.624 1.00 90.06 99 ALA A C 1
ATOM 726 O O . ALA A 1 99 ? -2.985 11.678 -1.866 1.00 90.06 99 ALA A O 1
ATOM 727 N N . ILE A 1 100 ? -5.087 12.017 -2.588 1.00 87.94 100 ILE A N 1
ATOM 728 C CA . ILE A 1 100 ? -4.709 12.184 -3.992 1.00 87.94 100 ILE A CA 1
ATOM 729 C C . ILE A 1 100 ? -3.976 13.519 -4.163 1.00 87.94 100 ILE A C 1
ATOM 731 O O . ILE A 1 100 ? -4.336 14.519 -3.558 1.00 87.94 100 ILE A O 1
ATOM 735 N N . GLY A 1 101 ? -2.907 13.529 -4.956 1.00 81.00 101 GLY A N 1
ATOM 736 C CA . GLY A 1 101 ? -2.047 14.698 -5.135 1.00 81.00 101 GLY A CA 1
ATOM 737 C C . GLY A 1 101 ? -1.054 14.918 -3.990 1.00 81.00 101 GLY A C 1
ATOM 738 O O . GLY A 1 101 ? -0.170 15.763 -4.113 1.00 81.00 101 GLY A O 1
ATOM 739 N N . ALA A 1 102 ? -1.125 14.138 -2.902 1.00 70.19 102 ALA A N 1
ATOM 740 C CA . ALA A 1 102 ? -0.158 14.229 -1.817 1.00 70.19 102 ALA A CA 1
ATOM 741 C C . ALA A 1 102 ? 1.207 13.674 -2.254 1.00 70.19 102 ALA A C 1
ATOM 743 O O . ALA A 1 102 ? 1.394 12.459 -2.418 1.00 70.19 102 ALA A O 1
ATOM 744 N N . ALA A 1 103 ? 2.183 14.571 -2.379 1.00 61.34 103 ALA A N 1
ATOM 745 C CA . ALA A 1 103 ? 3.582 14.224 -2.586 1.00 61.34 103 ALA A CA 1
ATOM 746 C C . ALA A 1 103 ? 4.195 13.545 -1.341 1.00 61.34 103 ALA A C 1
ATOM 748 O O . ALA A 1 103 ? 3.530 13.299 -0.327 1.00 61.34 103 ALA A O 1
ATOM 749 N N . ARG A 1 104 ? 5.468 13.167 -1.457 1.00 63.22 104 ARG A N 1
ATOM 750 C CA . ARG A 1 104 ? 6.275 12.491 -0.434 1.00 63.22 104 ARG A CA 1
ATOM 751 C C . ARG A 1 104 ? 6.145 13.184 0.934 1.00 63.22 104 ARG A C 1
ATOM 753 O O . ARG A 1 104 ? 6.473 14.361 1.051 1.00 63.22 104 ARG A O 1
ATOM 760 N N . GLN A 1 105 ? 5.703 12.465 1.970 1.00 55.28 105 GLN A N 1
ATOM 761 C CA . GLN A 1 105 ? 5.717 13.009 3.332 1.00 55.28 105 GLN A CA 1
ATOM 762 C C . GLN A 1 105 ? 7.135 12.869 3.894 1.00 55.28 105 GLN A C 1
ATOM 764 O O . GLN A 1 105 ? 7.551 11.785 4.299 1.00 55.28 105 GLN A O 1
ATOM 769 N N . THR A 1 106 ? 7.919 13.947 3.863 1.00 46.97 106 THR A N 1
ATOM 770 C CA . THR A 1 106 ? 9.197 14.012 4.579 1.00 46.97 106 THR A CA 1
ATOM 771 C C . THR A 1 106 ? 8.915 14.374 6.030 1.00 46.97 106 THR A C 1
ATOM 773 O O . THR A 1 106 ? 8.745 15.545 6.363 1.00 46.97 106 THR A O 1
ATOM 776 N N . THR A 1 107 ? 8.839 13.374 6.902 1.00 47.00 107 THR A N 1
ATOM 777 C CA . THR A 1 107 ? 8.819 13.614 8.345 1.00 47.00 107 THR A CA 1
ATOM 778 C C . THR A 1 107 ? 10.204 14.114 8.768 1.00 47.00 107 THR A C 1
ATOM 780 O O . THR A 1 1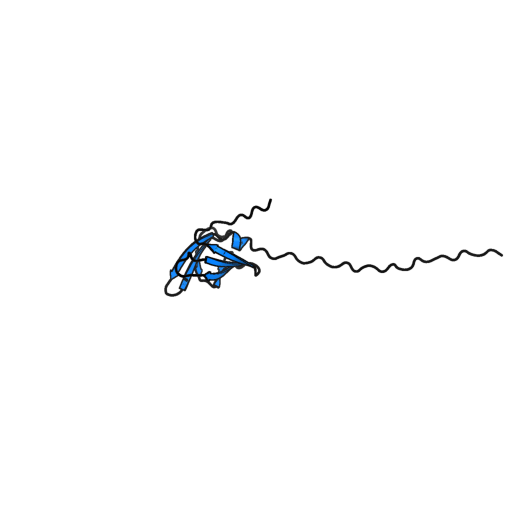07 ? 11.127 13.323 8.934 1.00 47.00 107 THR A O 1
ATOM 783 N N . ASN A 1 108 ? 10.363 15.433 8.908 1.00 41.03 108 ASN A N 1
ATOM 784 C CA . ASN A 1 108 ? 11.484 16.019 9.644 1.00 41.03 108 ASN A CA 1
ATOM 785 C C . ASN A 1 108 ? 11.198 15.838 11.139 1.00 41.03 108 ASN A C 1
ATOM 787 O O . ASN A 1 108 ? 10.340 16.526 11.687 1.00 41.03 108 ASN A O 1
ATOM 791 N N . LEU A 1 109 ? 11.891 14.904 11.787 1.00 46.00 109 LEU A N 1
ATOM 792 C CA . LEU A 1 109 ? 12.040 14.901 13.242 1.00 46.00 109 LEU A CA 1
ATOM 793 C C . LEU A 1 109 ? 13.352 15.634 13.543 1.00 46.00 109 LEU A C 1
ATOM 795 O O . LEU A 1 109 ? 14.417 15.163 13.144 1.00 46.00 109 LEU A O 1
ATOM 799 N N . THR A 1 110 ? 13.243 16.816 14.152 1.00 43.44 110 THR A N 1
ATOM 800 C CA . THR A 1 110 ? 14.356 17.562 14.762 1.00 43.44 110 THR A CA 1
ATOM 801 C C . THR A 1 110 ? 14.519 17.131 16.208 1.00 43.44 110 THR A C 1
ATOM 803 O O . THR A 1 110 ? 13.474 16.940 16.870 1.00 43.44 110 THR A O 1
#